Protein AF-A0A3A8JNX5-F1 (afdb_monomer)

Sequence (148 aa):
MGEWLASILAGVGLAESVAFTPLERRAWSEGAVLRPLDWNASLRLERRGLVGFSAEGTPALTSERARVDLIHLPMGEPQRVAEGTPVLLAAGFLPTGIRLHQREPDELVFQYVADPRAACEAVSRARLDGAGARELFAGWRERCARTS

Structure (mmCIF, N/CA/C/O backbone):
data_AF-A0A3A8JNX5-F1
#
_entry.id   AF-A0A3A8JNX5-F1
#
loop_
_atom_site.group_PDB
_atom_site.id
_atom_site.type_symbol
_atom_site.label_atom_id
_atom_site.label_alt_id
_atom_site.label_comp_id
_atom_site.label_asym_id
_atom_site.label_entity_id
_atom_site.label_seq_id
_atom_site.pdbx_PDB_ins_code
_atom_site.Cartn_x
_atom_site.Cartn_y
_atom_site.Cartn_z
_atom_site.occupancy
_atom_site.B_iso_or_equiv
_atom_site.auth_seq_id
_atom_site.auth_comp_id
_atom_site.auth_asym_id
_atom_site.auth_atom_id
_atom_site.pdbx_PDB_model_num
ATOM 1 N N . MET A 1 1 ? 13.668 15.046 -7.756 1.00 47.94 1 MET A N 1
ATOM 2 C CA . MET A 1 1 ? 13.143 14.953 -6.365 1.00 47.94 1 MET A CA 1
ATOM 3 C C . MET A 1 1 ? 11.607 15.035 -6.322 1.00 47.94 1 MET A C 1
ATOM 5 O O . MET A 1 1 ? 11.028 15.635 -5.428 1.00 47.94 1 MET A O 1
ATOM 9 N N . GLY A 1 2 ? 10.945 14.397 -7.289 1.00 56.50 2 GLY A N 1
ATOM 10 C CA . GLY A 1 2 ? 9.480 14.302 -7.403 1.00 56.50 2 GLY A CA 1
ATOM 11 C C . GLY A 1 2 ? 9.038 13.221 -8.398 1.00 56.50 2 GLY A C 1
ATOM 12 O O . GLY A 1 2 ? 7.845 13.037 -8.628 1.00 56.50 2 GLY A O 1
ATOM 13 N N . GLU A 1 3 ? 9.996 12.450 -8.933 1.00 61.16 3 GLU A N 1
ATOM 14 C CA . GLU A 1 3 ? 9.759 11.321 -9.834 1.00 61.16 3 GLU A CA 1
ATOM 15 C C . GLU A 1 3 ? 8.855 10.245 -9.205 1.00 61.16 3 GLU A C 1
ATOM 17 O O . GLU A 1 3 ? 8.097 9.576 -9.910 1.00 61.16 3 GLU A O 1
ATOM 22 N N . TRP A 1 4 ? 8.881 10.098 -7.874 1.00 62.78 4 TRP A N 1
ATOM 23 C CA . TRP A 1 4 ? 8.019 9.153 -7.161 1.00 62.78 4 TRP A CA 1
ATOM 24 C C . TRP A 1 4 ? 6.540 9.552 -7.231 1.00 62.78 4 TRP A C 1
ATOM 26 O O . TRP A 1 4 ? 5.688 8.709 -7.500 1.00 62.78 4 TRP A O 1
ATOM 36 N N . LEU A 1 5 ? 6.234 10.842 -7.052 1.00 64.06 5 LEU A N 1
ATOM 37 C CA . LEU A 1 5 ? 4.865 11.349 -7.095 1.00 64.06 5 LEU A CA 1
ATOM 38 C C . LEU A 1 5 ? 4.308 11.237 -8.515 1.00 64.06 5 LEU A C 1
ATOM 40 O O . LEU A 1 5 ? 3.180 10.792 -8.691 1.00 64.06 5 LEU A O 1
ATOM 44 N N . ALA A 1 6 ? 5.124 11.545 -9.527 1.00 65.19 6 ALA A N 1
ATOM 45 C CA . ALA A 1 6 ? 4.762 11.342 -10.928 1.00 65.19 6 ALA A CA 1
ATOM 46 C C . ALA A 1 6 ? 4.460 9.865 -11.240 1.00 65.19 6 ALA A C 1
ATOM 48 O O . ALA A 1 6 ? 3.501 9.569 -11.949 1.00 65.19 6 ALA A O 1
ATOM 49 N N . SER A 1 7 ? 5.228 8.932 -10.669 1.00 63.12 7 SER A N 1
ATOM 50 C CA . SER A 1 7 ? 5.001 7.491 -10.845 1.00 63.12 7 SER A CA 1
ATOM 51 C C . SER A 1 7 ? 3.683 7.032 -10.216 1.00 63.12 7 SER A C 1
ATOM 53 O O . SER A 1 7 ? 2.949 6.256 -10.827 1.00 63.12 7 SER A O 1
ATOM 55 N N . ILE A 1 8 ? 3.342 7.556 -9.034 1.00 65.12 8 ILE A N 1
ATOM 56 C CA . ILE A 1 8 ? 2.044 7.304 -8.394 1.00 65.12 8 ILE A CA 1
ATOM 57 C C . ILE A 1 8 ? 0.913 7.892 -9.233 1.00 65.12 8 ILE A C 1
ATOM 59 O O . ILE A 1 8 ? -0.028 7.173 -9.556 1.00 65.12 8 ILE A O 1
ATOM 63 N N . LEU A 1 9 ? 1.014 9.168 -9.620 1.00 68.75 9 LEU A N 1
ATOM 64 C CA . LEU A 1 9 ? -0.015 9.862 -10.396 1.00 68.75 9 LEU A CA 1
ATOM 65 C C . LEU A 1 9 ? -0.251 9.190 -11.750 1.00 68.75 9 LEU A C 1
ATOM 67 O O . LEU A 1 9 ? -1.398 8.978 -12.128 1.00 68.75 9 LEU A O 1
ATOM 71 N N . ALA A 1 10 ? 0.806 8.762 -12.442 1.00 67.50 10 ALA A N 1
ATOM 72 C CA . ALA A 1 10 ? 0.682 7.982 -13.668 1.00 67.50 10 ALA A CA 1
ATOM 73 C C . ALA A 1 10 ? 0.008 6.622 -13.423 1.00 67.50 10 ALA A C 1
ATOM 75 O O . ALA A 1 10 ? -0.877 6.234 -14.184 1.00 67.50 10 ALA A O 1
ATOM 76 N N . GLY A 1 11 ? 0.378 5.924 -12.346 1.00 63.88 11 GLY A N 1
ATOM 77 C CA . GLY A 1 11 ? -0.219 4.642 -11.972 1.00 63.88 11 GLY A CA 1
ATOM 78 C C . GLY A 1 11 ? -1.711 4.719 -11.627 1.00 63.88 11 GLY A C 1
ATOM 79 O O . GLY A 1 11 ? -2.423 3.737 -11.811 1.00 63.88 11 GLY A O 1
ATOM 80 N N . VAL A 1 12 ? -2.201 5.882 -11.183 1.00 65.69 12 VAL A N 1
ATOM 81 C CA . VAL A 1 12 ? -3.628 6.124 -10.890 1.00 65.69 12 VAL A CA 1
ATOM 82 C C . VAL A 1 12 ? -4.369 6.883 -12.002 1.00 65.69 12 VAL A C 1
ATOM 84 O O . VAL A 1 12 ? -5.508 7.299 -11.801 1.00 65.69 12 VAL A O 1
ATOM 87 N N . GLY A 1 13 ? -3.753 7.068 -13.177 1.00 60.94 13 GLY A N 1
ATOM 88 C CA . GLY A 1 13 ? -4.393 7.693 -14.344 1.00 60.94 13 GLY A CA 1
ATOM 89 C C . GLY A 1 13 ? -4.425 9.229 -14.347 1.00 60.94 13 GLY A C 1
ATOM 90 O O . GLY A 1 13 ? -5.186 9.817 -15.106 1.00 60.94 13 GLY A O 1
ATOM 91 N N . LEU A 1 14 ? -3.600 9.888 -13.530 1.00 64.06 14 LEU A N 1
ATOM 92 C CA . LEU A 1 14 ? -3.490 11.351 -13.393 1.00 64.06 14 LEU A CA 1
ATOM 93 C C . LEU A 1 14 ? -2.158 11.898 -13.947 1.00 64.06 14 LEU A C 1
ATOM 95 O O . LEU A 1 14 ? -1.582 12.845 -13.414 1.00 64.06 14 LEU A O 1
ATOM 99 N N . ALA A 1 15 ? -1.640 11.287 -15.014 1.00 59.44 15 ALA A N 1
ATOM 100 C CA . ALA A 1 15 ? -0.318 11.597 -15.568 1.00 59.44 15 ALA A CA 1
ATOM 101 C C . ALA A 1 15 ? -0.158 13.056 -16.055 1.00 59.44 15 ALA A C 1
ATOM 103 O O . ALA A 1 15 ? 0.956 13.569 -16.076 1.00 59.44 15 ALA A O 1
ATOM 104 N N . GLU A 1 16 ? -1.250 13.736 -16.420 1.00 55.06 16 GLU A N 1
ATOM 105 C CA . GLU A 1 16 ? -1.227 15.094 -16.990 1.00 55.06 16 GLU A CA 1
ATOM 106 C C . GLU A 1 16 ? -0.949 16.202 -15.961 1.00 55.06 16 GLU A C 1
ATOM 108 O O . GLU A 1 16 ? -0.713 17.350 -16.330 1.00 55.06 16 GLU A O 1
ATOM 113 N N . SER A 1 17 ? -0.968 15.889 -14.661 1.00 55.50 17 SER A N 1
ATOM 114 C CA . SER A 1 17 ? -0.881 16.901 -13.601 1.00 55.50 17 SER A CA 1
ATOM 115 C C . SER A 1 17 ? 0.547 17.327 -13.234 1.00 55.50 17 SER A C 1
ATOM 117 O O . SER A 1 17 ? 0.701 18.274 -12.464 1.00 55.50 17 SER A O 1
ATOM 119 N N . VAL A 1 18 ? 1.595 16.662 -13.744 1.00 53.09 18 VAL A N 1
ATOM 120 C CA . VAL A 1 18 ? 2.990 16.980 -13.384 1.00 53.09 18 VAL A CA 1
ATOM 121 C C . VAL A 1 18 ? 3.954 16.724 -14.551 1.00 53.09 18 VAL A C 1
ATOM 123 O O . VAL A 1 18 ? 4.032 15.614 -15.067 1.00 53.09 18 VAL A O 1
ATOM 126 N N . ALA A 1 19 ? 4.743 17.733 -14.934 1.00 48.88 19 ALA A N 1
ATOM 127 C CA . ALA A 1 19 ? 5.822 17.584 -15.912 1.00 48.88 19 ALA A CA 1
ATOM 128 C C . ALA A 1 19 ? 7.082 17.008 -15.237 1.00 48.88 19 ALA A C 1
ATOM 130 O O . ALA A 1 19 ? 7.651 17.646 -14.353 1.00 48.88 19 ALA A O 1
ATOM 131 N N . PHE A 1 20 ? 7.529 15.817 -15.650 1.00 60.25 20 PHE A N 1
ATOM 132 C CA . PHE A 1 20 ? 8.772 15.204 -15.163 1.00 60.25 20 PHE A CA 1
ATOM 133 C C . PHE A 1 20 ? 9.565 14.532 -16.281 1.00 60.25 20 PHE A C 1
ATOM 135 O O . PHE A 1 20 ? 8.997 14.011 -17.239 1.00 60.25 20 PHE A O 1
ATOM 142 N N . THR A 1 21 ? 10.888 14.502 -16.108 1.00 54.94 21 THR A N 1
ATOM 143 C CA . THR A 1 21 ? 11.799 13.686 -16.913 1.00 54.94 21 THR A CA 1
ATOM 144 C C . THR A 1 21 ? 11.523 12.208 -16.621 1.00 54.94 21 THR A C 1
ATOM 146 O O . THR A 1 21 ? 11.686 11.788 -15.472 1.00 54.94 21 THR A O 1
ATOM 149 N N . PRO A 1 22 ? 11.091 11.405 -17.609 1.00 55.56 22 PRO A N 1
ATOM 150 C CA . PRO A 1 22 ? 10.876 9.980 -17.409 1.00 55.56 22 PRO A CA 1
ATOM 151 C C . PRO A 1 22 ? 12.196 9.312 -17.020 1.00 55.56 22 PRO A C 1
ATOM 153 O O . PRO A 1 22 ? 13.194 9.462 -17.724 1.00 55.56 22 PRO A O 1
ATOM 156 N N . LEU A 1 23 ? 12.206 8.564 -15.916 1.00 59.38 23 LEU A N 1
ATOM 157 C CA . LEU A 1 23 ? 13.294 7.626 -15.649 1.00 59.38 23 LEU A CA 1
ATOM 158 C C . LEU A 1 23 ? 13.261 6.536 -16.727 1.00 59.38 23 LEU A C 1
ATOM 160 O O . LEU A 1 23 ? 12.180 6.061 -17.094 1.00 59.38 23 LEU A O 1
ATOM 164 N N . GLU A 1 24 ? 14.432 6.149 -17.240 1.00 57.09 24 GLU A N 1
ATOM 165 C CA . GLU A 1 24 ? 14.539 5.032 -18.178 1.00 57.09 24 GLU A CA 1
ATOM 166 C C . GLU A 1 24 ? 13.919 3.785 -17.538 1.00 57.09 24 GLU A C 1
ATOM 168 O O . GLU A 1 24 ? 14.382 3.291 -16.506 1.00 57.09 24 GLU A O 1
ATOM 173 N N . ARG A 1 25 ? 12.833 3.288 -18.135 1.00 57.41 25 ARG A N 1
ATOM 174 C CA . ARG A 1 25 ? 12.180 2.061 -17.681 1.00 57.41 25 ARG A CA 1
ATOM 175 C C . ARG A 1 25 ? 13.009 0.882 -18.162 1.00 57.41 25 ARG A C 1
ATOM 177 O O . ARG A 1 25 ? 13.112 0.649 -19.365 1.00 57.41 25 ARG A O 1
ATOM 184 N N . ARG A 1 26 ? 13.581 0.123 -17.232 1.00 58.78 26 ARG A N 1
ATOM 185 C CA . ARG A 1 26 ? 14.195 -1.164 -17.564 1.00 58.78 26 ARG A CA 1
ATOM 186 C C . ARG A 1 26 ? 13.106 -2.186 -17.875 1.00 58.78 26 ARG A C 1
ATOM 188 O O . ARG A 1 26 ? 12.013 -2.135 -17.308 1.00 58.78 26 ARG A O 1
ATOM 195 N N . ALA A 1 27 ? 13.413 -3.097 -18.799 1.00 54.78 27 ALA A N 1
ATOM 196 C CA . ALA A 1 27 ? 12.558 -4.241 -19.082 1.00 54.78 27 ALA A CA 1
ATOM 197 C C . ALA A 1 27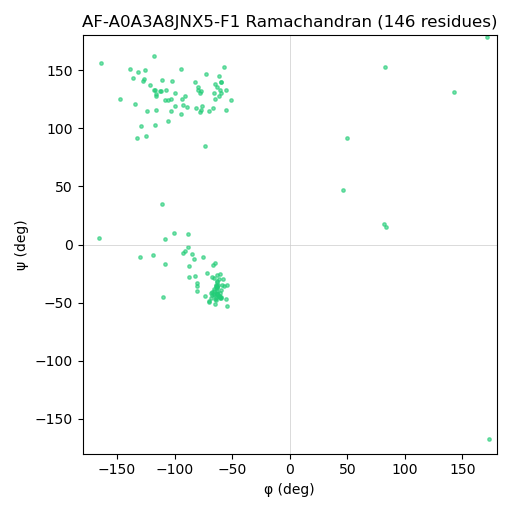 ? 12.311 -5.018 -17.782 1.00 54.78 27 ALA A C 1
ATOM 199 O O . ALA A 1 27 ? 13.233 -5.236 -16.992 1.00 54.78 27 ALA A O 1
ATOM 200 N N . TRP A 1 28 ? 11.049 -5.361 -17.546 1.00 55.50 28 TRP A N 1
ATOM 201 C CA . TRP A 1 28 ? 10.596 -5.943 -16.292 1.00 55.50 28 TRP A CA 1
ATOM 202 C C . TRP A 1 28 ? 11.319 -7.259 -16.001 1.00 55.50 28 TRP A C 1
ATOM 204 O O . TRP A 1 28 ? 11.385 -8.142 -16.851 1.00 55.50 28 TRP A O 1
ATOM 214 N N . SER A 1 29 ? 11.841 -7.390 -14.782 1.00 56.53 29 SER A N 1
ATOM 215 C CA . SER A 1 29 ? 12.162 -8.698 -14.207 1.00 56.53 29 SER A CA 1
ATOM 216 C C . SER A 1 29 ? 10.927 -9.178 -13.448 1.00 56.53 29 SER A C 1
ATOM 218 O O . SER A 1 29 ? 10.360 -8.424 -12.654 1.00 56.53 29 SER A O 1
ATOM 220 N N . GLU A 1 30 ? 10.473 -10.395 -13.735 1.00 60.81 30 GLU A N 1
ATOM 221 C CA . GLU A 1 30 ? 9.213 -10.934 -13.219 1.00 60.81 30 GLU A CA 1
ATOM 222 C C . GLU A 1 30 ? 9.304 -11.298 -11.731 1.00 60.81 30 GLU A C 1
ATOM 224 O O . GLU A 1 30 ? 9.516 -12.450 -11.366 1.00 60.81 30 GLU A O 1
ATOM 229 N N . GLY A 1 31 ? 9.087 -10.314 -10.855 1.00 73.25 31 GLY A N 1
ATOM 230 C CA . GLY A 1 31 ? 8.721 -10.591 -9.470 1.00 73.25 31 GLY A CA 1
ATOM 231 C C . GLY A 1 31 ? 9.310 -9.660 -8.425 1.00 73.25 31 GLY A C 1
ATOM 232 O O . GLY A 1 31 ? 10.514 -9.432 -8.386 1.00 73.25 31 GLY A O 1
ATOM 233 N N . ALA A 1 32 ? 8.463 -9.147 -7.530 1.00 84.25 32 ALA A N 1
ATOM 234 C CA . ALA A 1 32 ? 8.901 -8.313 -6.416 1.00 84.25 32 ALA A CA 1
ATOM 235 C C . ALA A 1 32 ? 9.497 -9.164 -5.283 1.00 84.25 32 ALA A C 1
ATOM 237 O O . ALA A 1 32 ? 8.892 -10.127 -4.812 1.00 84.25 32 ALA A O 1
ATOM 238 N N . VAL A 1 33 ? 10.678 -8.769 -4.812 1.00 88.81 33 VAL A N 1
ATOM 239 C CA . VAL A 1 33 ? 11.364 -9.392 -3.679 1.00 88.81 33 VAL A CA 1
ATOM 240 C C . VAL A 1 33 ? 10.985 -8.644 -2.408 1.00 88.81 33 VAL A C 1
ATOM 242 O O . VAL A 1 33 ? 11.242 -7.443 -2.273 1.00 88.81 33 VAL A O 1
ATOM 245 N N . LEU A 1 34 ? 10.378 -9.365 -1.467 1.00 90.88 34 LEU A N 1
ATOM 246 C CA . LEU A 1 34 ? 9.869 -8.812 -0.217 1.00 90.88 34 LEU A CA 1
ATOM 247 C C . LEU A 1 34 ? 10.683 -9.313 0.980 1.00 90.88 34 LEU A C 1
ATOM 249 O O . LEU A 1 34 ? 10.897 -10.512 1.144 1.00 90.88 34 LEU A O 1
ATOM 253 N N . ARG A 1 35 ? 11.086 -8.392 1.857 1.00 92.00 35 ARG A N 1
ATOM 254 C CA . ARG A 1 35 ? 11.689 -8.700 3.161 1.00 92.00 35 ARG A CA 1
ATOM 255 C C . ARG A 1 35 ? 10.628 -8.582 4.261 1.00 92.00 35 ARG A C 1
ATOM 257 O O . ARG A 1 35 ? 9.973 -7.541 4.324 1.00 92.00 35 ARG A O 1
ATOM 264 N N . PRO A 1 36 ? 10.468 -9.564 5.165 1.00 93.44 36 PRO A N 1
ATOM 265 C CA . PRO A 1 36 ? 9.587 -9.404 6.318 1.00 93.44 36 PRO A CA 1
ATOM 266 C C . PRO A 1 36 ? 10.093 -8.275 7.224 1.00 93.44 36 PRO A C 1
ATOM 268 O O . PRO A 1 36 ? 11.290 -8.178 7.494 1.00 93.44 36 PRO A O 1
ATOM 271 N N . LEU A 1 37 ? 9.185 -7.413 7.681 1.00 93.56 37 LEU A N 1
ATOM 272 C CA . LEU A 1 37 ? 9.491 -6.351 8.644 1.00 93.56 37 LEU A CA 1
ATOM 273 C C . LEU A 1 37 ? 8.864 -6.646 10.001 1.00 93.56 37 LEU A C 1
ATOM 275 O O . LEU A 1 37 ? 9.516 -6.458 11.023 1.00 93.56 37 LEU A O 1
ATOM 279 N N . ASP A 1 38 ? 7.600 -7.073 10.012 1.00 95.56 38 ASP A N 1
ATOM 280 C CA . ASP A 1 38 ? 6.856 -7.301 11.247 1.00 95.56 38 ASP A CA 1
ATOM 281 C C . ASP A 1 38 ? 5.595 -8.146 11.026 1.00 95.56 38 ASP A C 1
ATOM 283 O O . ASP A 1 38 ? 5.006 -8.151 9.940 1.00 95.56 38 ASP A O 1
ATOM 287 N N . TRP A 1 39 ? 5.149 -8.799 12.097 1.00 96.06 39 TRP A N 1
ATOM 288 C CA . TRP A 1 39 ? 3.864 -9.477 12.189 1.00 96.06 39 TRP A CA 1
ATOM 289 C C . TRP A 1 39 ? 3.178 -9.140 13.514 1.00 96.06 39 TRP A C 1
ATOM 291 O O . TRP A 1 39 ? 3.675 -9.466 14.592 1.00 96.06 39 TRP A O 1
ATOM 301 N N . ASN A 1 40 ? 1.977 -8.567 13.429 1.00 95.44 40 ASN A N 1
ATOM 302 C CA . ASN A 1 40 ? 1.105 -8.347 14.574 1.00 95.44 40 ASN A CA 1
ATOM 303 C C . ASN A 1 40 ? -0.059 -9.344 14.542 1.00 95.44 40 ASN A C 1
ATOM 305 O O . ASN A 1 40 ? -1.005 -9.194 13.765 1.00 95.44 40 ASN A O 1
ATOM 309 N N . ALA A 1 41 ? -0.004 -10.344 15.423 1.00 94.56 41 ALA A N 1
ATOM 310 C CA . ALA A 1 41 ? -1.002 -11.409 15.487 1.00 94.56 41 ALA A CA 1
ATOM 311 C C . ALA A 1 41 ? -2.407 -10.899 15.847 1.00 94.56 41 ALA A C 1
ATOM 313 O O . ALA A 1 41 ? -3.384 -11.334 15.240 1.00 94.56 41 ALA A O 1
ATOM 314 N N . SER A 1 42 ? -2.513 -9.948 16.781 1.00 93.06 42 SER A N 1
ATOM 315 C CA . SER A 1 42 ? -3.797 -9.418 17.26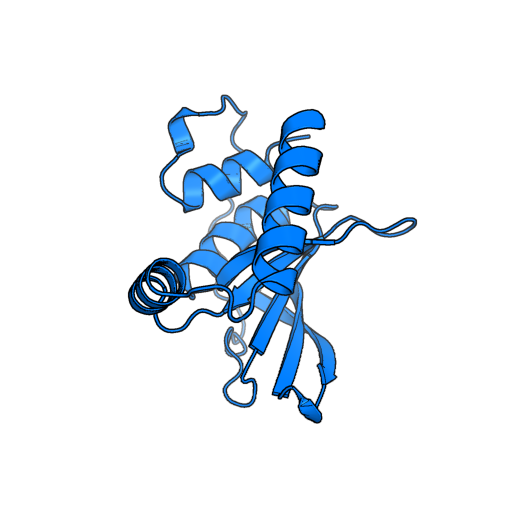2 1.00 93.06 42 SER A CA 1
ATOM 316 C C . SER A 1 42 ? -4.585 -8.703 16.166 1.00 93.06 42 SER A C 1
ATOM 318 O O . SER A 1 42 ? -5.807 -8.804 16.104 1.00 93.06 42 SER A O 1
ATOM 320 N N . LEU A 1 43 ? -3.887 -7.993 15.278 1.00 89.12 43 LEU A N 1
ATOM 321 C CA . LEU A 1 43 ? -4.491 -7.299 14.140 1.00 89.12 43 LEU A CA 1
ATOM 322 C C . LEU A 1 43 ? -4.505 -8.149 12.866 1.00 89.12 43 LEU A C 1
ATOM 324 O O . LEU A 1 43 ? -5.100 -7.736 11.867 1.00 89.12 43 LEU A O 1
ATOM 328 N N . ARG A 1 44 ? -3.846 -9.316 12.898 1.00 94.81 44 ARG A N 1
ATOM 329 C CA . ARG A 1 44 ? -3.451 -10.086 11.714 1.00 94.81 44 ARG A CA 1
ATOM 330 C C . ARG A 1 44 ? -2.820 -9.173 10.660 1.00 94.81 44 ARG A C 1
ATOM 332 O O . ARG A 1 44 ? -3.214 -9.195 9.494 1.00 94.81 44 ARG A O 1
ATOM 339 N N . LEU A 1 45 ? -1.904 -8.318 11.104 1.00 95.25 45 LEU A N 1
ATOM 340 C CA . LEU A 1 45 ? -1.249 -7.320 10.273 1.00 95.25 45 LE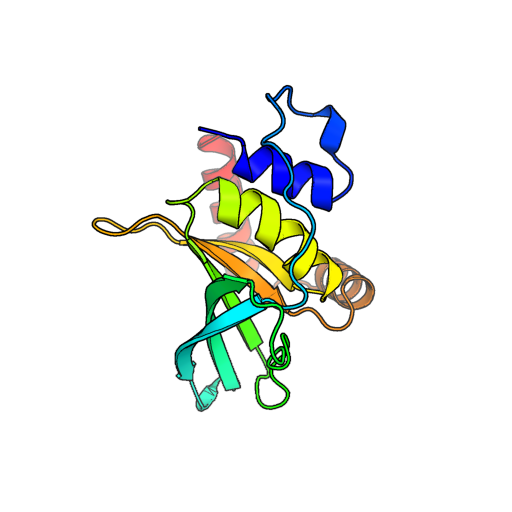U A CA 1
ATOM 341 C C . LEU A 1 45 ? 0.159 -7.787 9.926 1.00 95.25 45 LEU A C 1
ATOM 343 O O . LEU A 1 45 ? 0.954 -8.082 10.817 1.00 95.25 45 LEU A O 1
ATOM 347 N N . GLU A 1 46 ? 0.465 -7.826 8.636 1.00 96.75 46 GLU A N 1
ATOM 348 C CA . GLU A 1 46 ? 1.786 -8.161 8.121 1.00 96.75 46 GLU A CA 1
ATOM 349 C C . GLU A 1 46 ? 2.410 -6.938 7.455 1.00 96.75 46 GLU A C 1
ATOM 351 O O . GLU A 1 46 ? 1.767 -6.259 6.655 1.00 96.75 46 GLU A O 1
ATOM 356 N N . ARG A 1 47 ? 3.669 -6.650 7.803 1.00 95.69 47 ARG A N 1
ATOM 357 C CA . ARG A 1 47 ? 4.464 -5.598 7.165 1.00 95.69 47 ARG A CA 1
ATOM 358 C C . ARG A 1 47 ? 5.648 -6.220 6.459 1.00 95.69 47 ARG A C 1
ATOM 360 O O . ARG A 1 47 ? 6.425 -6.961 7.069 1.00 95.69 47 ARG A O 1
ATOM 367 N N . ARG A 1 48 ? 5.812 -5.881 5.187 1.00 95.75 48 ARG A N 1
ATOM 368 C CA . ARG A 1 48 ? 6.907 -6.344 4.332 1.00 95.75 48 ARG A CA 1
ATOM 369 C C . ARG A 1 48 ? 7.524 -5.150 3.613 1.00 95.75 48 ARG A C 1
ATOM 371 O O . ARG A 1 48 ? 6.846 -4.164 3.358 1.00 95.75 48 ARG A O 1
ATOM 378 N N . GLY A 1 49 ? 8.817 -5.201 3.333 1.00 93.88 49 GLY A N 1
ATOM 379 C CA . GLY A 1 49 ? 9.540 -4.164 2.600 1.00 93.88 49 GLY A CA 1
ATOM 380 C C . GLY A 1 49 ? 9.883 -4.641 1.198 1.00 93.88 49 GLY A C 1
ATOM 381 O O . GLY A 1 49 ? 10.399 -5.749 1.053 1.00 93.88 49 GLY A O 1
ATOM 382 N N . LEU A 1 50 ? 9.629 -3.819 0.183 1.00 92.19 50 LEU A N 1
ATOM 383 C CA . LEU A 1 50 ? 10.063 -4.086 -1.185 1.00 92.19 50 LEU A CA 1
ATOM 384 C C . LEU A 1 50 ? 11.556 -3.761 -1.315 1.00 92.19 50 LEU A C 1
ATOM 386 O O . LEU A 1 50 ? 11.956 -2.605 -1.182 1.00 92.19 50 LEU A O 1
ATOM 390 N N . VAL A 1 51 ? 12.376 -4.786 -1.563 1.00 89.62 51 VAL A N 1
ATOM 391 C CA . VAL A 1 51 ? 13.844 -4.655 -1.618 1.00 89.62 51 VAL A CA 1
ATOM 392 C C . VAL A 1 51 ? 14.418 -4.782 -3.031 1.00 89.62 51 VAL A C 1
ATOM 394 O O . VAL A 1 51 ? 15.537 -4.337 -3.272 1.00 89.62 51 VAL A O 1
ATOM 397 N N . GLY A 1 52 ? 13.660 -5.315 -3.991 1.00 87.75 52 GLY A N 1
ATOM 398 C CA . GLY A 1 52 ? 14.100 -5.411 -5.384 1.00 87.75 52 GLY A CA 1
ATOM 399 C C . GLY A 1 52 ? 13.148 -6.210 -6.267 1.00 87.75 52 GLY A C 1
ATOM 400 O O . GLY A 1 52 ? 12.033 -6.525 -5.852 1.00 87.75 52 GLY A O 1
ATOM 401 N N . PHE A 1 53 ? 13.624 -6.551 -7.464 1.00 84.12 53 PHE A N 1
ATOM 402 C CA . PHE A 1 53 ? 12.938 -7.418 -8.421 1.00 84.12 53 PHE A CA 1
ATOM 403 C C . PHE A 1 53 ? 13.862 -8.563 -8.840 1.00 84.12 53 PHE A C 1
ATOM 405 O O . PHE A 1 53 ? 15.066 -8.357 -8.977 1.00 84.12 53 PHE A O 1
ATOM 412 N N . SER A 1 54 ? 13.308 -9.757 -9.024 1.00 77.25 54 SER A N 1
ATOM 413 C CA . SER A 1 54 ? 14.029 -10.966 -9.438 1.00 77.25 54 SER A CA 1
ATOM 414 C C . SER A 1 54 ? 13.216 -11.696 -10.496 1.00 77.25 54 SER A C 1
ATOM 416 O O . SER A 1 54 ? 12.001 -11.722 -10.384 1.00 77.25 54 SER A O 1
ATOM 418 N N . ALA A 1 55 ? 13.876 -12.294 -11.491 1.00 67.75 55 ALA A N 1
ATOM 419 C CA . ALA A 1 55 ? 13.238 -13.179 -12.472 1.00 67.75 55 ALA A CA 1
ATOM 420 C C . ALA A 1 55 ? 13.088 -14.629 -11.964 1.00 67.75 55 ALA A C 1
ATOM 422 O O . ALA A 1 55 ? 12.399 -15.443 -12.573 1.00 67.75 55 ALA A O 1
ATOM 423 N N . GLU A 1 56 ? 13.752 -14.973 -10.859 1.00 62.31 56 GLU A N 1
ATOM 424 C CA . GLU A 1 56 ? 13.699 -16.303 -10.258 1.00 62.31 56 GLU A CA 1
ATOM 425 C C . GLU A 1 56 ? 12.624 -16.331 -9.172 1.00 62.31 56 GLU A C 1
ATOM 427 O O . GLU A 1 56 ? 12.782 -15.673 -8.145 1.00 62.31 56 GLU A O 1
ATOM 432 N N . GLY A 1 57 ? 11.550 -17.095 -9.413 1.00 56.22 57 GLY A N 1
ATOM 433 C CA . GLY A 1 57 ? 10.563 -17.518 -8.414 1.00 56.22 57 GLY A CA 1
ATOM 434 C C . GLY A 1 57 ? 10.005 -16.392 -7.543 1.00 56.22 57 GLY A C 1
ATOM 435 O O . GLY A 1 57 ? 10.526 -16.097 -6.471 1.00 56.22 57 GLY A O 1
ATOM 436 N N . THR A 1 58 ? 8.893 -15.795 -7.960 1.00 57.69 58 THR A N 1
ATOM 437 C CA . THR A 1 58 ? 8.267 -14.708 -7.206 1.00 57.69 58 THR A CA 1
ATOM 438 C C . THR A 1 58 ? 7.520 -15.242 -5.974 1.00 57.69 58 THR A C 1
ATOM 440 O O . THR A 1 58 ? 6.566 -16.007 -6.136 1.00 57.69 58 THR A O 1
ATOM 443 N N . PRO A 1 59 ? 7.871 -14.845 -4.734 1.00 63.78 59 PRO A N 1
ATOM 444 C CA . PRO A 1 59 ? 6.983 -15.077 -3.601 1.00 63.78 59 PRO A CA 1
ATOM 445 C C . PRO A 1 59 ? 5.662 -14.336 -3.831 1.00 63.78 59 PRO A C 1
ATOM 447 O O . PRO A 1 59 ? 5.651 -13.243 -4.398 1.00 63.78 59 PRO A O 1
ATOM 450 N N . ALA A 1 60 ? 4.545 -14.921 -3.389 1.00 75.25 60 ALA A N 1
ATOM 451 C CA . ALA A 1 60 ? 3.235 -14.295 -3.528 1.00 75.25 60 ALA A CA 1
ATOM 452 C C . ALA A 1 60 ? 3.272 -12.859 -2.983 1.00 75.25 60 ALA A C 1
ATOM 454 O O . ALA A 1 60 ? 3.668 -12.608 -1.837 1.00 75.25 60 ALA A O 1
ATOM 455 N N . LEU A 1 61 ? 2.883 -11.901 -3.830 1.00 85.31 61 LEU A N 1
ATOM 456 C CA . LEU A 1 61 ? 2.919 -10.493 -3.452 1.00 85.31 61 LEU A CA 1
ATOM 457 C C . LEU A 1 61 ? 1.921 -10.204 -2.332 1.00 85.31 61 LEU A C 1
ATOM 459 O O . LEU A 1 61 ? 2.169 -9.334 -1.509 1.00 85.31 61 LEU A O 1
ATOM 463 N N . THR A 1 62 ? 0.827 -10.956 -2.262 1.00 87.75 62 THR A N 1
ATOM 464 C CA . THR A 1 62 ? -0.182 -10.873 -1.208 1.00 87.75 62 THR A CA 1
ATOM 465 C C . THR A 1 62 ? 0.089 -11.895 -0.107 1.00 87.75 62 THR A C 1
ATOM 467 O O . THR A 1 62 ? 0.659 -12.960 -0.338 1.00 87.75 62 THR A O 1
ATOM 470 N N . SER A 1 63 ? -0.318 -11.565 1.113 1.00 88.62 63 SER A N 1
ATOM 471 C CA . SER A 1 63 ? -0.306 -12.485 2.246 1.00 88.62 63 SER A CA 1
ATOM 472 C C . SER A 1 63 ? -1.692 -13.082 2.489 1.00 88.62 63 SER A C 1
ATOM 474 O O . SER A 1 63 ? -2.632 -12.367 2.826 1.00 88.62 63 SER A O 1
ATOM 476 N N . GLU A 1 64 ? -1.818 -14.409 2.399 1.00 88.31 64 GLU A N 1
ATOM 477 C CA . GLU A 1 64 ? -3.079 -15.119 2.685 1.00 88.31 64 GLU A CA 1
ATOM 478 C C . GLU A 1 64 ? -3.429 -15.142 4.183 1.00 88.31 64 GLU A C 1
ATOM 480 O O . GLU A 1 64 ? -4.592 -15.270 4.576 1.00 88.31 64 GLU A O 1
ATOM 485 N N . ARG A 1 65 ? -2.421 -15.011 5.054 1.00 89.62 65 ARG A N 1
ATOM 486 C CA . ARG A 1 65 ? -2.619 -15.018 6.512 1.00 89.62 65 ARG A CA 1
ATOM 487 C C . ARG A 1 65 ? -3.048 -13.654 7.054 1.00 89.62 65 ARG A C 1
ATOM 489 O O . ARG A 1 65 ? -3.714 -13.592 8.099 1.00 89.62 65 ARG A O 1
ATOM 496 N N . ALA A 1 66 ? -2.673 -12.574 6.371 1.00 91.50 66 ALA A N 1
ATOM 497 C CA . ALA A 1 66 ? -2.902 -11.213 6.821 1.00 91.50 66 ALA A CA 1
ATOM 498 C C . ALA A 1 66 ? -4.342 -10.759 6.546 1.00 91.50 66 ALA A C 1
ATOM 500 O O . ALA A 1 66 ? -4.895 -10.955 5.470 1.00 91.50 66 ALA A O 1
ATOM 501 N N . ARG A 1 67 ? -4.954 -10.106 7.536 1.00 91.06 67 ARG A N 1
ATOM 502 C CA . ARG A 1 67 ? -6.146 -9.274 7.326 1.00 91.06 67 ARG A CA 1
ATOM 503 C C . ARG A 1 67 ? -5.750 -7.901 6.784 1.00 91.06 67 ARG A C 1
ATOM 505 O O . ARG A 1 67 ? -6.496 -7.313 6.009 1.00 91.06 67 ARG A O 1
ATOM 512 N N . VAL A 1 68 ? -4.614 -7.378 7.243 1.00 92.06 68 VAL A N 1
ATOM 513 C CA . VAL A 1 68 ? -4.046 -6.103 6.797 1.00 92.06 68 VAL A CA 1
ATOM 514 C C . VAL A 1 68 ? -2.634 -6.375 6.312 1.00 92.06 68 VAL A C 1
ATOM 516 O O . VAL A 1 68 ? -1.775 -6.766 7.098 1.00 92.06 68 VAL A O 1
ATOM 519 N N . ASP A 1 69 ? -2.405 -6.184 5.023 1.00 95.38 69 ASP A N 1
ATOM 520 C CA . ASP A 1 69 ? -1.129 -6.474 4.382 1.00 95.38 69 ASP A CA 1
ATOM 521 C C . ASP A 1 69 ? -0.520 -5.177 3.855 1.00 95.38 69 ASP A C 1
ATOM 523 O O . ASP A 1 69 ? -1.120 -4.505 3.009 1.00 95.38 69 ASP A O 1
ATOM 527 N N . LEU A 1 70 ? 0.631 -4.801 4.413 1.00 96.50 70 LEU A N 1
ATOM 528 C CA . LEU A 1 70 ? 1.316 -3.551 4.116 1.00 96.50 70 LEU A CA 1
ATOM 529 C C . LEU A 1 70 ? 2.670 -3.809 3.460 1.00 96.50 70 LEU A C 1
ATOM 531 O O . LEU A 1 70 ? 3.515 -4.527 4.007 1.00 96.50 70 LEU A O 1
ATOM 535 N N . ILE A 1 71 ? 2.909 -3.137 2.335 1.00 95.94 71 ILE A N 1
ATOM 536 C CA . ILE A 1 71 ? 4.211 -3.083 1.675 1.00 95.94 71 ILE A CA 1
ATOM 537 C C . ILE A 1 71 ? 4.823 -1.695 1.858 1.00 95.94 71 ILE A C 1
ATOM 539 O O . ILE A 1 71 ? 4.233 -0.678 1.501 1.00 95.94 71 ILE A O 1
ATOM 543 N N . HIS A 1 72 ? 6.030 -1.670 2.411 1.00 95.44 72 HIS A N 1
ATOM 544 C CA . HIS A 1 72 ? 6.868 -0.489 2.558 1.00 95.44 72 HIS A CA 1
ATOM 545 C C . HIS A 1 72 ? 7.821 -0.391 1.365 1.00 95.44 72 HIS A C 1
ATOM 547 O O . HIS A 1 72 ? 8.570 -1.328 1.084 1.00 95.44 72 HIS A O 1
ATOM 553 N N . LEU A 1 73 ? 7.805 0.747 0.678 1.00 93.62 73 LEU A N 1
ATOM 554 C CA . LEU A 1 73 ? 8.652 1.048 -0.469 1.00 93.62 73 LEU A CA 1
ATOM 555 C C . LEU A 1 73 ? 9.569 2.234 -0.131 1.00 93.62 73 LEU A C 1
ATOM 557 O O . LEU A 1 73 ? 9.102 3.375 -0.129 1.00 93.62 73 LEU A O 1
ATOM 561 N N . PRO A 1 74 ? 10.860 1.990 0.166 1.00 91.38 74 PRO A N 1
ATOM 562 C CA . PRO A 1 74 ? 11.818 3.054 0.450 1.00 91.38 74 PRO A CA 1
ATOM 563 C C . PRO A 1 74 ? 11.983 4.009 -0.737 1.00 91.38 74 PRO A C 1
ATOM 565 O O . PRO A 1 74 ? 12.204 3.575 -1.867 1.00 91.38 74 PRO A O 1
ATOM 568 N N . MET A 1 75 ? 11.936 5.313 -0.470 1.00 87.44 75 MET A N 1
ATOM 569 C CA . MET A 1 75 ? 12.061 6.382 -1.467 1.00 87.44 75 MET A CA 1
ATOM 570 C C . MET A 1 75 ? 13.509 6.818 -1.728 1.00 87.44 75 MET A C 1
ATOM 572 O O . MET A 1 75 ? 13.748 7.660 -2.590 1.00 87.44 75 MET A O 1
ATOM 576 N N . GLY A 1 76 ? 14.483 6.233 -1.021 1.00 86.06 76 GLY A N 1
ATOM 577 C CA . GLY A 1 76 ? 15.911 6.528 -1.203 1.00 86.06 76 GLY A CA 1
ATOM 578 C C . GLY A 1 76 ? 16.468 6.120 -2.571 1.00 86.06 76 GLY A C 1
ATOM 579 O O . GLY A 1 76 ? 17.525 6.599 -2.967 1.00 86.06 76 GLY A O 1
ATOM 580 N N . GLU A 1 77 ? 15.748 5.273 -3.309 1.00 83.12 77 GLU A N 1
ATOM 581 C CA . GLU A 1 77 ? 16.108 4.830 -4.656 1.00 83.12 77 GLU A CA 1
ATOM 582 C C . GLU A 1 77 ? 14.952 5.125 -5.628 1.00 83.12 77 GLU A C 1
ATOM 584 O O . GLU A 1 77 ? 14.048 4.298 -5.777 1.00 83.12 77 GLU A O 1
ATOM 589 N N . PRO A 1 78 ? 14.955 6.287 -6.314 1.00 79.25 78 PRO A N 1
ATOM 590 C CA . PRO A 1 78 ? 13.857 6.707 -7.192 1.00 79.25 78 PRO A CA 1
ATOM 591 C C . PRO A 1 78 ? 13.493 5.682 -8.271 1.00 79.25 78 PRO A C 1
ATOM 593 O O . PRO A 1 78 ? 12.318 5.506 -8.583 1.00 79.25 78 PRO A O 1
ATOM 596 N N . GLN A 1 79 ? 14.491 4.960 -8.786 1.00 79.81 79 GLN A N 1
ATOM 597 C CA . GLN A 1 79 ? 14.301 3.891 -9.763 1.00 79.81 79 GLN A CA 1
ATOM 598 C C . GLN A 1 79 ? 13.423 2.761 -9.203 1.00 79.81 79 GLN A C 1
ATOM 600 O O . GLN A 1 79 ? 12.458 2.354 -9.846 1.00 79.81 79 GLN A O 1
ATOM 605 N N . ARG A 1 80 ? 13.683 2.319 -7.963 1.00 83.88 80 ARG A N 1
ATOM 606 C CA . ARG A 1 80 ? 12.871 1.296 -7.286 1.00 83.88 80 ARG A CA 1
ATOM 607 C C . ARG A 1 80 ? 11.438 1.779 -7.077 1.00 83.88 80 ARG A C 1
ATOM 609 O O . ARG A 1 80 ? 10.509 0.984 -7.180 1.00 83.88 80 ARG A O 1
ATOM 616 N N . VAL A 1 81 ? 11.241 3.072 -6.814 1.00 84.00 81 VAL A N 1
ATOM 617 C CA . VAL A 1 81 ? 9.891 3.629 -6.680 1.00 84.00 81 VAL A CA 1
ATOM 618 C C . VAL A 1 81 ? 9.148 3.628 -8.013 1.00 84.00 81 VAL A C 1
ATOM 620 O O . VAL A 1 81 ? 7.993 3.199 -8.067 1.00 84.00 81 VAL A O 1
ATOM 623 N N . ALA A 1 82 ? 9.813 4.062 -9.083 1.00 79.81 82 ALA A N 1
ATOM 624 C CA . ALA A 1 82 ? 9.247 4.100 -10.427 1.00 79.81 82 ALA A CA 1
ATOM 625 C C . ALA A 1 82 ? 8.891 2.701 -10.955 1.00 79.81 82 ALA A C 1
ATOM 627 O O . ALA A 1 82 ? 7.867 2.533 -11.615 1.00 79.81 82 ALA A O 1
ATOM 628 N N . GLU A 1 83 ? 9.706 1.697 -10.633 1.00 81.50 83 GLU A N 1
ATOM 629 C CA . GLU A 1 83 ? 9.492 0.304 -11.034 1.00 81.50 83 GLU A CA 1
ATOM 630 C C . GLU A 1 83 ? 8.473 -0.413 -10.132 1.00 81.50 83 GLU A C 1
ATOM 632 O O . GLU A 1 83 ? 7.613 -1.140 -10.622 1.00 81.50 83 GLU A O 1
ATOM 637 N N . GLY A 1 84 ? 8.510 -0.183 -8.817 1.00 84.06 84 GLY A N 1
ATOM 638 C CA . GLY A 1 84 ? 7.661 -0.898 -7.861 1.00 84.06 84 GLY A CA 1
ATOM 639 C C . G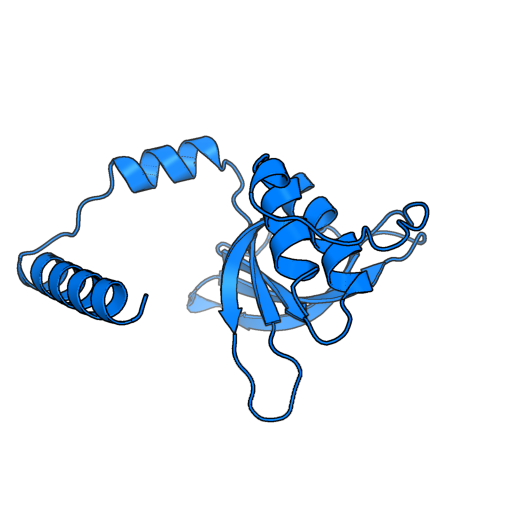LY A 1 84 ? 6.241 -0.395 -7.747 1.00 84.06 84 GLY A C 1
ATOM 640 O O . GLY A 1 84 ? 5.333 -1.200 -7.563 1.00 84.06 84 GLY A O 1
ATOM 641 N N . THR A 1 85 ? 6.020 0.905 -7.905 1.00 85.81 85 THR A N 1
ATOM 642 C CA . THR A 1 85 ? 4.673 1.481 -7.828 1.00 85.81 85 THR A CA 1
ATOM 643 C C . THR A 1 85 ? 3.680 0.805 -8.787 1.00 85.81 85 THR A C 1
ATOM 645 O O . THR A 1 85 ? 2.645 0.341 -8.307 1.00 85.81 85 THR A O 1
ATOM 648 N N . PRO A 1 86 ? 3.951 0.672 -10.103 1.00 80.56 86 PRO A N 1
ATOM 649 C CA . PRO A 1 86 ? 3.012 0.011 -11.010 1.00 80.56 86 PRO A CA 1
ATOM 650 C C . PRO A 1 86 ? 2.809 -1.476 -10.685 1.00 80.56 86 PRO A C 1
ATOM 652 O O . PRO A 1 86 ? 1.689 -1.962 -10.812 1.00 80.56 86 PRO A O 1
ATOM 655 N N . VAL A 1 87 ? 3.845 -2.185 -10.218 1.00 84.81 87 VAL A N 1
ATOM 656 C CA . VAL A 1 87 ? 3.741 -3.601 -9.812 1.00 84.81 87 VAL A CA 1
ATOM 657 C C . VAL A 1 87 ? 2.801 -3.758 -8.617 1.00 84.81 87 VAL A C 1
ATOM 659 O O . VAL A 1 87 ? 1.920 -4.615 -8.623 1.00 84.81 87 VAL A O 1
ATOM 662 N N . LEU A 1 88 ? 2.960 -2.906 -7.603 1.00 87.94 88 LEU A N 1
ATOM 663 C CA . LEU A 1 88 ? 2.114 -2.906 -6.413 1.00 87.94 88 LEU A CA 1
ATOM 664 C C . LEU A 1 88 ? 0.662 -2.564 -6.775 1.00 87.94 88 LEU A C 1
ATOM 666 O O . LEU A 1 88 ? -0.251 -3.302 -6.405 1.00 87.94 88 LEU A O 1
ATOM 670 N N . LEU A 1 89 ? 0.449 -1.510 -7.566 1.00 84.69 89 LEU A N 1
ATOM 671 C CA . LEU A 1 89 ? -0.887 -1.106 -8.013 1.00 84.69 89 LEU A CA 1
ATOM 672 C C . LEU A 1 89 ? -1.590 -2.215 -8.809 1.00 84.69 89 LEU A C 1
ATOM 674 O O . LEU A 1 89 ? -2.748 -2.522 -8.528 1.00 84.69 89 LEU A O 1
ATOM 678 N N . ALA A 1 90 ? -0.892 -2.857 -9.753 1.00 81.81 90 ALA A N 1
ATOM 679 C CA . ALA A 1 90 ? -1.439 -3.956 -10.552 1.00 81.81 90 ALA A CA 1
ATOM 680 C C . ALA A 1 90 ? -1.842 -5.169 -9.697 1.00 81.81 90 ALA A C 1
ATOM 682 O O . ALA A 1 90 ? -2.782 -5.885 -10.033 1.00 81.81 90 ALA A O 1
ATOM 683 N N . ALA A 1 91 ? -1.167 -5.374 -8.568 1.00 84.88 91 ALA A N 1
ATOM 684 C CA . ALA A 1 91 ? -1.473 -6.426 -7.610 1.00 84.88 91 ALA A CA 1
ATOM 685 C C . ALA A 1 91 ? -2.504 -6.019 -6.539 1.00 84.88 91 ALA A C 1
ATOM 687 O O . ALA A 1 91 ? -2.710 -6.763 -5.582 1.00 84.88 91 ALA A O 1
ATOM 688 N N . GLY A 1 92 ? -3.150 -4.855 -6.668 1.00 85.69 92 GLY A N 1
ATOM 689 C CA . GLY A 1 92 ? -4.193 -4.392 -5.746 1.00 85.69 92 GLY A CA 1
ATOM 690 C C . GLY A 1 92 ? -3.671 -3.705 -4.481 1.00 85.69 92 GLY A C 1
ATOM 691 O O . GLY A 1 92 ? -4.424 -3.524 -3.526 1.00 85.69 92 GLY A O 1
ATOM 692 N N . PHE A 1 93 ? -2.397 -3.316 -4.443 1.00 89.75 93 PHE A N 1
ATOM 693 C CA . PHE A 1 93 ? -1.838 -2.521 -3.354 1.00 89.75 93 PHE A CA 1
ATOM 694 C C . PHE A 1 93 ? -1.996 -1.026 -3.643 1.00 89.75 93 PHE A C 1
ATOM 696 O O . PHE A 1 93 ? -1.429 -0.512 -4.603 1.00 89.75 93 PHE A O 1
ATOM 703 N N . LEU A 1 94 ? -2.729 -0.312 -2.788 1.00 87.69 94 LEU A N 1
ATOM 704 C CA . LEU A 1 94 ? -2.978 1.125 -2.924 1.00 87.69 94 LEU A CA 1
ATOM 705 C C . LEU A 1 94 ? -2.089 1.938 -1.974 1.00 87.69 94 LEU A C 1
ATOM 707 O O . LEU A 1 94 ? -1.907 1.527 -0.825 1.00 87.69 94 LEU A O 1
ATOM 711 N N . PRO A 1 95 ? -1.561 3.100 -2.398 1.00 88.38 95 PRO A N 1
ATOM 712 C CA . PRO A 1 95 ? -0.796 3.971 -1.515 1.00 88.38 95 PRO A CA 1
ATOM 713 C C . PRO A 1 95 ? -1.704 4.507 -0.402 1.00 88.38 95 PRO A C 1
ATOM 715 O O . PRO A 1 95 ? -2.745 5.104 -0.670 1.00 88.38 95 PRO A O 1
ATOM 718 N N . THR A 1 96 ? -1.309 4.301 0.854 1.00 86.88 96 THR A N 1
ATOM 719 C CA . THR A 1 96 ? -2.095 4.699 2.034 1.00 86.88 96 THR A CA 1
ATOM 720 C C . THR A 1 96 ? -1.386 5.714 2.930 1.00 86.88 96 THR A C 1
ATOM 722 O O . THR A 1 96 ? -2.004 6.236 3.858 1.00 86.88 96 THR A O 1
ATOM 725 N N . GLY A 1 97 ? -0.106 6.004 2.690 1.00 87.94 97 GLY A N 1
ATOM 726 C CA . GLY A 1 97 ? 0.616 7.018 3.452 1.00 87.94 97 GLY A CA 1
ATOM 727 C C . GLY A 1 97 ? 2.113 7.058 3.174 1.00 87.94 97 GLY A C 1
ATOM 728 O O . GLY A 1 97 ? 2.646 6.261 2.404 1.00 87.94 97 GLY A O 1
ATOM 729 N N . ILE A 1 98 ? 2.780 7.997 3.841 1.00 86.06 98 ILE A N 1
ATOM 730 C CA . ILE A 1 98 ? 4.236 8.138 3.862 1.00 86.06 98 ILE A CA 1
ATOM 731 C C . ILE A 1 98 ? 4.695 7.961 5.305 1.00 86.06 98 ILE A C 1
ATOM 733 O O . ILE A 1 98 ? 4.127 8.560 6.221 1.00 86.06 98 ILE A O 1
ATOM 737 N N . ARG A 1 99 ? 5.727 7.146 5.511 1.00 87.88 99 ARG A N 1
ATOM 738 C CA . ARG A 1 99 ? 6.410 7.021 6.794 1.00 87.88 99 ARG A CA 1
ATOM 739 C C . ARG A 1 99 ? 7.725 7.781 6.733 1.00 87.88 99 ARG A C 1
ATOM 741 O O . ARG A 1 99 ? 8.623 7.402 5.987 1.00 87.88 99 ARG A O 1
ATOM 748 N N . LEU A 1 100 ? 7.811 8.826 7.549 1.00 85.12 100 LEU A N 1
ATOM 749 C CA . LEU A 1 100 ? 9.010 9.642 7.672 1.00 85.12 100 LEU A CA 1
ATOM 750 C C . LEU A 1 100 ? 10.012 8.991 8.625 1.00 85.12 100 LEU A C 1
ATOM 752 O O . LEU A 1 100 ? 9.626 8.478 9.682 1.00 85.12 100 LEU A O 1
ATOM 756 N N . HIS A 1 101 ? 11.291 9.054 8.274 1.00 83.50 101 HIS A N 1
ATOM 757 C CA . HIS A 1 101 ? 12.390 8.536 9.084 1.00 83.50 101 HIS A CA 1
ATOM 758 C C . HIS A 1 101 ? 13.445 9.619 9.326 1.00 83.50 101 HIS A C 1
ATOM 760 O O . HIS A 1 101 ? 13.641 10.523 8.527 1.00 83.50 101 HIS A O 1
ATOM 766 N N . GLN A 1 102 ? 14.138 9.548 10.467 1.00 84.06 102 GLN A N 1
ATOM 767 C CA . GLN A 1 102 ? 15.181 10.532 10.805 1.00 84.06 102 GLN A CA 1
ATOM 768 C C . GLN A 1 102 ? 16.563 10.168 10.248 1.00 84.06 102 GLN A C 1
ATOM 770 O O . GLN A 1 102 ? 17.408 11.042 10.083 1.00 84.06 102 GLN A O 1
ATOM 775 N N . ARG A 1 103 ? 16.828 8.870 10.059 1.00 88.06 103 ARG A N 1
ATOM 776 C CA . ARG A 1 103 ? 18.161 8.326 9.730 1.00 88.06 103 ARG A CA 1
ATOM 777 C C . ARG A 1 103 ? 18.159 7.371 8.540 1.00 88.06 103 ARG A C 1
ATOM 779 O O . ARG A 1 103 ? 19.222 7.010 8.059 1.00 88.06 103 ARG A O 1
ATOM 786 N N . GLU A 1 104 ? 16.975 6.974 8.098 1.00 87.50 104 GLU A N 1
ATOM 787 C CA . GLU A 1 104 ? 16.749 6.061 6.983 1.00 87.50 104 GLU A CA 1
ATOM 788 C C . GLU A 1 104 ? 15.973 6.814 5.899 1.00 87.50 104 GLU A C 1
ATOM 790 O O . GLU A 1 104 ? 15.366 7.845 6.204 1.00 87.50 104 GLU A O 1
ATOM 795 N N . PRO A 1 105 ? 15.953 6.326 4.650 1.00 87.69 105 PRO A N 1
ATOM 796 C CA . PRO A 1 105 ? 15.075 6.887 3.639 1.00 87.69 105 PRO A CA 1
ATOM 797 C C . PRO A 1 105 ? 13.603 6.776 4.045 1.00 87.69 105 PRO A C 1
ATOM 799 O O . PRO A 1 105 ? 13.163 5.738 4.542 1.00 87.69 105 PRO A O 1
ATOM 802 N N . ASP A 1 106 ? 12.833 7.826 3.768 1.00 89.94 106 ASP A N 1
ATOM 803 C CA . ASP A 1 106 ? 11.378 7.814 3.911 1.00 89.94 106 ASP A CA 1
ATOM 804 C C . ASP A 1 106 ? 10.747 6.696 3.069 1.00 89.94 106 ASP A C 1
ATOM 806 O O . ASP A 1 106 ? 11.279 6.296 2.031 1.00 89.94 106 ASP A O 1
ATOM 810 N N . GLU A 1 107 ? 9.590 6.194 3.491 1.00 91.94 107 GLU A N 1
ATOM 811 C CA . GLU A 1 107 ? 8.918 5.069 2.836 1.00 91.94 107 GLU A CA 1
ATOM 812 C C . GLU A 1 107 ? 7.518 5.459 2.364 1.00 91.94 107 GLU A C 1
ATOM 814 O O . GLU A 1 107 ? 6.742 6.055 3.113 1.00 91.94 107 GLU A O 1
ATOM 819 N N . LEU A 1 108 ? 7.152 5.036 1.156 1.00 91.94 108 LEU A N 1
ATOM 820 C CA . LEU A 1 108 ? 5.754 4.940 0.748 1.00 91.94 108 LEU A CA 1
ATOM 821 C C . LEU A 1 108 ? 5.156 3.664 1.329 1.00 91.94 108 LEU A C 1
ATOM 823 O O . LEU A 1 108 ? 5.744 2.589 1.220 1.00 91.94 108 LEU A O 1
ATOM 827 N N . VAL A 1 109 ? 3.977 3.775 1.931 1.00 94.44 109 VAL A N 1
ATOM 828 C CA . VAL A 1 109 ? 3.247 2.634 2.481 1.00 94.44 109 VAL A CA 1
ATOM 829 C C . VAL A 1 109 ? 2.089 2.312 1.557 1.00 94.44 109 VAL A C 1
ATOM 831 O O . VAL A 1 109 ? 1.236 3.161 1.294 1.00 94.44 109 VAL A O 1
ATOM 834 N N . PHE A 1 110 ? 2.045 1.069 1.100 1.00 94.00 110 PHE A N 1
ATOM 835 C CA . PHE A 1 110 ? 0.963 0.525 0.304 1.00 94.00 110 PHE A CA 1
ATOM 836 C C . PHE A 1 110 ? 0.191 -0.517 1.105 1.00 94.00 110 PHE A C 1
ATOM 838 O O . PHE A 1 110 ? 0.793 -1.311 1.822 1.00 94.00 110 PHE A O 1
ATOM 845 N N . GLN A 1 111 ? -1.128 -0.541 0.957 1.00 93.19 111 GLN A N 1
ATOM 846 C CA . GLN A 1 111 ? -2.004 -1.523 1.582 1.00 93.19 111 GLN A CA 1
ATOM 847 C C . GLN A 1 111 ? -2.706 -2.355 0.515 1.00 93.19 111 GLN A C 1
ATOM 849 O O . GLN A 1 111 ? -3.275 -1.796 -0.422 1.00 93.19 111 GLN A O 1
ATOM 854 N N . TYR A 1 112 ? -2.718 -3.676 0.684 1.00 92.88 112 TYR A N 1
ATOM 855 C CA . TYR A 1 112 ? -3.519 -4.547 -0.167 1.00 92.88 112 TYR A CA 1
ATOM 856 C C . TYR A 1 112 ? -5.013 -4.296 0.040 1.00 92.88 112 TYR A C 1
ATOM 858 O O . TYR A 1 112 ? -5.517 -4.301 1.169 1.00 92.88 112 TYR A O 1
ATOM 866 N N . VAL A 1 113 ? -5.728 -4.123 -1.066 1.00 88.12 113 VAL A N 1
ATOM 867 C CA . VAL A 1 113 ? -7.177 -3.987 -1.105 1.00 88.12 113 VAL A CA 1
ATOM 868 C C . VAL A 1 113 ? -7.708 -4.965 -2.146 1.00 88.12 113 VAL A C 1
ATOM 870 O O . VAL A 1 113 ? -7.628 -4.711 -3.342 1.00 88.12 113 VAL A O 1
ATOM 873 N N . ALA A 1 114 ? -8.254 -6.091 -1.678 1.00 81.19 114 ALA A N 1
ATOM 874 C CA . ALA A 1 114 ? -8.718 -7.178 -2.544 1.00 81.19 114 ALA A CA 1
ATOM 875 C C . ALA A 1 114 ? -9.796 -6.739 -3.552 1.00 81.19 114 ALA A C 1
ATOM 877 O O . ALA A 1 114 ? -9.810 -7.210 -4.684 1.00 81.19 114 ALA A O 1
ATOM 878 N N . ASP A 1 115 ? -10.672 -5.813 -3.149 1.00 82.19 115 ASP A N 1
ATOM 879 C CA . ASP A 1 115 ? -11.653 -5.175 -4.026 1.00 82.19 115 ASP A CA 1
ATOM 880 C C . ASP A 1 115 ? -11.630 -3.652 -3.800 1.00 82.19 115 ASP A C 1
ATOM 882 O O . ASP A 1 115 ? -12.318 -3.137 -2.908 1.00 82.19 115 ASP A O 1
ATOM 886 N N . PRO A 1 116 ? -10.813 -2.910 -4.574 1.00 70.06 116 PRO A N 1
ATOM 887 C CA . PRO A 1 116 ? -10.703 -1.459 -4.461 1.00 70.06 116 PRO A CA 1
ATOM 888 C C . PRO A 1 116 ? -12.039 -0.741 -4.646 1.00 70.06 116 PRO A C 1
ATOM 890 O O . PRO A 1 116 ? -12.311 0.246 -3.963 1.00 70.06 116 PRO A O 1
ATOM 893 N N . ARG A 1 117 ? -12.903 -1.249 -5.533 1.00 71.19 117 ARG A N 1
ATOM 894 C CA . ARG 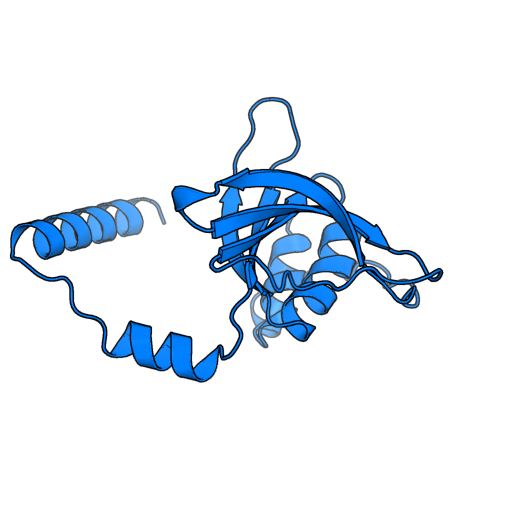A 1 117 ? -14.201 -0.635 -5.815 1.00 71.19 117 ARG A CA 1
ATOM 895 C C . ARG A 1 117 ? -15.134 -0.798 -4.624 1.00 71.19 117 ARG A C 1
ATOM 897 O O . ARG A 1 117 ? -15.698 0.192 -4.160 1.00 71.19 117 ARG A O 1
ATOM 904 N N . ALA A 1 118 ? -15.242 -2.008 -4.082 1.00 75.50 118 ALA A N 1
ATOM 905 C CA . ALA A 1 118 ? -16.033 -2.250 -2.882 1.00 75.50 118 ALA A CA 1
ATOM 906 C C . ALA A 1 118 ? -15.483 -1.489 -1.669 1.00 75.50 118 ALA A C 1
ATOM 908 O O . ALA A 1 118 ? -16.265 -0.982 -0.866 1.00 75.50 118 ALA A O 1
ATOM 909 N N . ALA A 1 119 ? -14.159 -1.351 -1.544 1.00 70.19 119 ALA A N 1
ATOM 910 C CA . ALA A 1 119 ? -13.539 -0.561 -0.484 1.00 70.19 119 ALA A CA 1
ATOM 911 C C . ALA A 1 119 ? -13.885 0.932 -0.603 1.00 70.19 119 ALA A C 1
ATOM 913 O O . ALA A 1 119 ? -14.313 1.536 0.382 1.00 70.19 119 ALA A O 1
ATOM 914 N N . CYS A 1 120 ? -13.782 1.519 -1.799 1.00 66.75 120 CYS A N 1
ATOM 915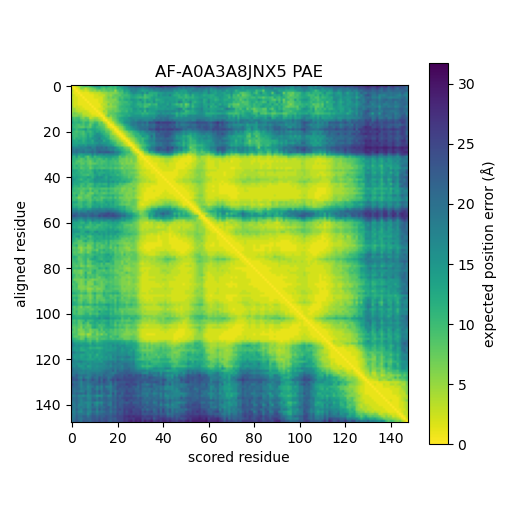 C CA . CYS A 1 120 ? -14.204 2.899 -2.052 1.00 66.75 120 CYS A CA 1
ATOM 916 C C . CYS A 1 120 ? -15.691 3.099 -1.746 1.00 66.75 120 CYS A C 1
ATOM 918 O O . CYS A 1 120 ? -16.066 4.060 -1.072 1.00 66.75 120 CYS A O 1
ATOM 920 N N . GLU A 1 121 ? -16.544 2.175 -2.184 1.00 71.69 121 GLU A N 1
ATOM 921 C CA . GLU A 1 121 ? -17.966 2.217 -1.866 1.00 71.69 121 GLU A CA 1
ATOM 922 C C . GLU A 1 121 ? -18.222 2.114 -0.355 1.00 71.69 121 GLU A C 1
ATOM 924 O O . GLU A 1 121 ? -19.015 2.884 0.191 1.00 71.69 121 GLU A O 1
ATOM 929 N N . ALA A 1 122 ? -17.536 1.212 0.347 1.00 72.12 122 ALA A N 1
ATOM 930 C CA . ALA A 1 122 ? -17.644 1.063 1.794 1.00 72.12 122 ALA A CA 1
ATOM 931 C C . ALA A 1 122 ? -17.220 2.343 2.526 1.00 72.12 122 ALA A C 1
ATOM 933 O O . ALA A 1 122 ? -17.947 2.806 3.402 1.00 72.12 122 ALA A O 1
ATOM 934 N N . VAL A 1 123 ? -16.107 2.963 2.122 1.00 68.31 123 VAL A N 1
ATOM 935 C CA . VAL A 1 123 ? -15.644 4.249 2.664 1.00 68.31 123 VAL A CA 1
ATOM 936 C C . VAL A 1 123 ? -16.646 5.369 2.372 1.00 68.31 123 VAL A C 1
ATOM 938 O O . VAL A 1 123 ? -16.955 6.151 3.265 1.00 68.31 123 VAL A O 1
ATOM 941 N N . SER A 1 124 ? -17.225 5.426 1.168 1.00 66.69 124 SER A N 1
ATOM 942 C CA . SER A 1 124 ? -18.226 6.450 0.813 1.00 66.69 124 SER A CA 1
ATOM 943 C C . SER A 1 124 ? -19.501 6.364 1.668 1.00 66.69 124 SER A C 1
ATOM 945 O O . SER A 1 124 ? -20.147 7.373 1.983 1.00 66.69 124 SER A O 1
ATOM 947 N N . ARG A 1 125 ? -19.848 5.143 2.088 1.00 73.81 125 ARG A N 1
ATOM 948 C CA . ARG A 1 125 ? -20.988 4.853 2.962 1.00 73.81 125 ARG A CA 1
ATOM 949 C C . ARG A 1 125 ? -20.630 4.946 4.443 1.00 73.81 125 ARG A C 1
ATOM 951 O O . ARG A 1 125 ? -21.535 5.106 5.259 1.00 73.81 125 ARG A O 1
ATOM 958 N N . ALA A 1 126 ? -19.346 4.887 4.795 1.00 74.06 126 ALA A N 1
ATOM 959 C CA . ALA A 1 126 ? -18.896 4.976 6.173 1.00 74.06 126 ALA A CA 1
ATOM 960 C C . ALA A 1 126 ? -19.329 6.311 6.793 1.00 74.06 126 ALA A C 1
ATOM 962 O O . ALA A 1 126 ? -19.320 7.376 6.164 1.00 74.06 126 ALA A O 1
ATOM 963 N N . ARG A 1 127 ? -19.749 6.247 8.052 1.00 75.44 127 ARG A N 1
ATOM 964 C CA . ARG A 1 127 ? -20.091 7.410 8.863 1.00 75.44 127 ARG A CA 1
ATOM 965 C C . ARG A 1 127 ? -19.303 7.319 10.154 1.00 75.44 127 ARG A C 1
ATOM 967 O O . ARG A 1 127 ? -19.124 6.234 10.698 1.00 75.44 127 ARG A O 1
ATOM 974 N N . LEU A 1 128 ? -18.822 8.465 10.619 1.00 76.94 128 LEU A N 1
ATOM 975 C CA . LEU A 1 128 ? -18.206 8.561 11.933 1.00 76.94 128 LEU A CA 1
ATOM 976 C C . LEU A 1 128 ? -19.301 8.402 12.980 1.00 76.94 128 LEU A C 1
ATOM 978 O O . LEU A 1 128 ? -20.221 9.227 13.065 1.00 76.94 128 LEU A O 1
ATOM 982 N N . ASP A 1 129 ? -19.203 7.318 13.737 1.00 81.44 129 ASP A N 1
ATOM 983 C CA . ASP A 1 129 ? -20.134 7.041 14.813 1.00 81.44 129 ASP A CA 1
ATOM 984 C C . ASP A 1 129 ? -19.808 7.906 16.039 1.00 81.44 129 ASP A C 1
ATOM 986 O O . ASP A 1 129 ? -18.655 8.032 16.450 1.00 81.44 129 ASP A O 1
ATOM 990 N N . GLY A 1 130 ? -20.837 8.539 16.602 1.00 83.56 130 GLY A N 1
ATOM 991 C CA . GLY A 1 130 ? -20.708 9.468 17.728 1.00 83.56 130 GLY A CA 1
ATOM 992 C C . GLY A 1 130 ? -20.314 10.912 17.371 1.00 83.56 130 GLY A C 1
ATOM 993 O O . GLY A 1 130 ? -19.673 11.203 16.360 1.00 83.56 130 GLY A O 1
ATOM 994 N N . ALA A 1 131 ? -20.731 11.853 18.227 1.00 82.56 131 ALA A N 1
ATOM 995 C CA . ALA A 1 131 ? -20.493 13.287 18.036 1.00 82.56 131 ALA A CA 1
ATOM 996 C C . ALA A 1 131 ? -19.006 13.659 18.184 1.00 82.56 131 ALA A C 1
ATOM 998 O O . ALA A 1 131 ? -18.471 14.379 17.345 1.00 82.56 131 ALA A O 1
ATOM 999 N N . GLY A 1 132 ? -18.311 13.080 19.170 1.00 81.81 132 GLY A N 1
ATOM 1000 C CA . GLY A 1 132 ? -16.889 13.357 19.408 1.00 81.81 132 GLY A CA 1
ATOM 1001 C C 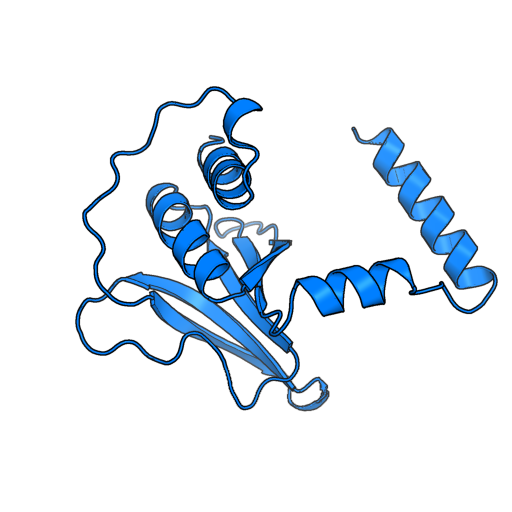. GLY A 1 132 ? -15.975 12.912 18.261 1.00 81.81 132 GLY A C 1
ATOM 1002 O O . GLY A 1 132 ? -15.029 13.615 17.915 1.00 81.81 132 GLY A O 1
ATOM 1003 N N . ALA A 1 133 ? -16.280 11.788 17.600 1.00 74.69 133 ALA A N 1
ATOM 1004 C CA . ALA A 1 133 ? -15.522 11.347 16.426 1.00 74.69 133 ALA A CA 1
ATOM 1005 C C . ALA A 1 133 ? -15.694 12.314 15.242 1.00 74.69 133 ALA A C 1
ATOM 1007 O O . ALA A 1 133 ? -14.732 12.607 14.530 1.00 74.69 133 ALA A O 1
ATOM 1008 N N . ARG A 1 134 ? -16.908 12.850 15.054 1.00 80.75 134 ARG A N 1
ATOM 1009 C CA . ARG A 1 134 ? -17.199 13.855 14.021 1.00 80.75 134 ARG A CA 1
ATOM 1010 C C . ARG A 1 134 ? -16.479 15.174 14.282 1.00 80.75 134 ARG A C 1
ATOM 1012 O O . ARG A 1 134 ? -15.896 15.723 13.351 1.00 80.75 134 ARG A O 1
ATOM 1019 N N . GLU A 1 135 ? -16.475 15.652 15.525 1.00 85.94 135 GLU A N 1
ATOM 1020 C CA . GLU A 1 135 ? -15.745 16.864 15.921 1.00 85.94 135 GLU A CA 1
ATOM 1021 C C . GLU A 1 135 ? -14.236 16.710 15.723 1.00 85.94 135 GLU A C 1
ATOM 1023 O O . GLU A 1 135 ? -13.588 17.589 15.153 1.00 85.94 135 GLU A O 1
ATOM 1028 N N . LEU A 1 136 ? -13.674 15.566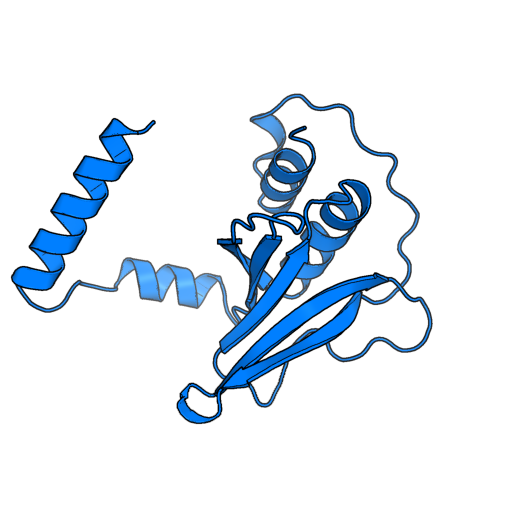 16.123 1.00 77.31 136 LEU A N 1
ATOM 1029 C CA . LEU A 1 136 ? -12.248 15.292 15.968 1.00 77.31 136 LEU A CA 1
ATOM 1030 C C . LEU A 1 136 ? -11.840 15.260 14.490 1.00 77.31 136 LEU A C 1
ATOM 1032 O O . LEU A 1 136 ? -10.828 15.854 14.116 1.00 77.31 136 LEU A O 1
ATOM 1036 N N . PHE A 1 137 ? -12.652 14.636 13.634 1.00 76.12 137 PHE A N 1
ATOM 1037 C CA . PHE A 1 137 ? -12.424 14.635 12.191 1.00 76.12 137 PHE A CA 1
ATOM 1038 C C . PHE A 1 137 ? -12.552 16.029 11.563 1.00 76.12 137 PHE A C 1
ATOM 1040 O O . PHE A 1 137 ? -11.716 16.402 10.739 1.00 76.12 137 PHE A O 1
ATOM 1047 N N . ALA A 1 138 ? -13.555 16.819 11.957 1.00 79.25 138 ALA A N 1
ATOM 1048 C CA . ALA A 1 138 ? -13.707 18.198 11.492 1.00 79.25 138 ALA A CA 1
ATOM 1049 C C . ALA A 1 138 ?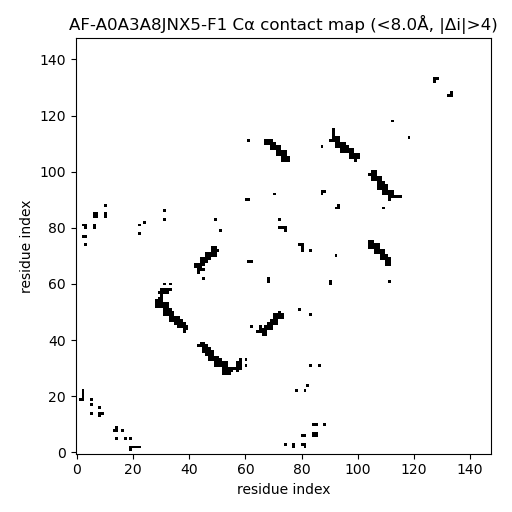 -12.491 19.055 11.884 1.00 79.25 138 ALA A C 1
ATOM 1051 O O . ALA A 1 138 ? -11.900 19.723 11.033 1.00 79.25 138 ALA A O 1
ATOM 1052 N N . GLY A 1 139 ? -12.045 18.948 13.139 1.00 77.44 139 GLY A N 1
ATOM 1053 C CA . GLY A 1 139 ? -10.863 19.648 13.637 1.00 77.44 139 GLY A CA 1
ATOM 1054 C C . GLY A 1 139 ? -9.547 19.165 13.018 1.00 77.44 139 GLY A C 1
ATOM 1055 O O . GLY A 1 139 ? -8.592 19.939 12.936 1.00 77.44 139 GLY A O 1
ATOM 1056 N N . TRP A 1 140 ? -9.463 17.905 12.580 1.00 76.56 140 TRP A N 1
ATOM 1057 C CA . TRP A 1 140 ? -8.339 17.407 11.781 1.00 76.56 140 TRP A CA 1
ATOM 1058 C C . TRP A 1 140 ? -8.357 18.011 10.370 1.00 76.56 140 TRP A C 1
ATOM 1060 O O . TRP A 1 140 ? -7.363 18.606 9.955 1.00 76.56 140 TRP A O 1
ATOM 1070 N N . ARG A 1 141 ? -9.504 17.966 9.674 1.00 75.50 141 ARG A N 1
ATOM 1071 C CA . ARG A 1 141 ? -9.674 18.558 8.335 1.00 75.50 141 ARG A CA 1
ATOM 1072 C C . ARG A 1 141 ? -9.309 20.042 8.293 1.00 75.50 141 ARG A C 1
ATOM 1074 O O . ARG A 1 141 ? -8.583 20.461 7.398 1.00 75.50 141 ARG A O 1
ATOM 1081 N N . GLU A 1 142 ? -9.785 20.830 9.255 1.00 75.88 142 GLU A N 1
ATOM 1082 C CA . GLU A 1 142 ? -9.470 22.263 9.356 1.00 75.88 142 GLU A CA 1
ATOM 1083 C C . GLU A 1 142 ? -7.986 22.546 9.587 1.00 75.88 142 GLU A C 1
ATOM 1085 O O . GLU A 1 142 ? -7.477 23.591 9.182 1.00 75.88 142 GLU A O 1
ATOM 1090 N N . ARG A 1 143 ? -7.286 21.660 10.298 1.00 72.50 143 ARG A N 1
ATOM 1091 C CA . ARG A 1 143 ? -5.845 21.798 10.516 1.00 72.50 143 ARG A CA 1
ATOM 1092 C C . ARG A 1 143 ? -5.071 21.467 9.245 1.00 72.50 143 ARG A C 1
ATOM 1094 O O . ARG A 1 143 ? -4.211 22.250 8.867 1.00 72.50 143 ARG A O 1
ATOM 1101 N N . CYS A 1 144 ? -5.432 20.388 8.552 1.00 56.50 144 CYS A N 1
ATOM 1102 C CA . CYS A 1 144 ? -4.802 20.009 7.286 1.00 56.50 144 CYS A CA 1
ATOM 1103 C C . CYS A 1 144 ? -5.013 21.045 6.171 1.00 56.50 144 CYS A C 1
ATOM 1105 O O . CYS A 1 144 ? -4.088 21.316 5.414 1.00 56.50 144 CYS A O 1
ATOM 1107 N N . ALA A 1 145 ? -6.191 21.673 6.092 1.00 64.31 145 ALA A N 1
ATOM 1108 C CA . ALA A 1 145 ? -6.464 22.730 5.112 1.00 64.31 145 ALA A CA 1
ATOM 1109 C C . ALA A 1 145 ? -5.647 24.018 5.340 1.00 64.31 145 ALA A C 1
ATOM 1111 O O . ALA A 1 145 ? -5.551 24.850 4.447 1.00 64.31 145 ALA A O 1
ATOM 1112 N N . ARG A 1 146 ? -5.072 24.206 6.536 1.00 63.28 146 ARG A N 1
ATOM 1113 C CA . ARG A 1 146 ? -4.210 25.355 6.867 1.00 63.28 146 ARG A CA 1
ATOM 1114 C C . ARG A 1 146 ? -2.726 25.098 6.608 1.00 63.28 146 ARG A C 1
ATOM 1116 O O . ARG A 1 146 ? -1.919 26.002 6.793 1.00 63.28 146 ARG A O 1
ATOM 1123 N N . THR A 1 147 ? -2.367 23.874 6.231 1.00 48.22 147 THR A N 1
ATOM 1124 C CA . THR A 1 147 ? -0.983 23.453 5.966 1.00 48.22 147 THR A CA 1
ATOM 1125 C C . THR A 1 147 ? -0.690 23.222 4.481 1.00 48.22 147 THR A C 1
ATOM 1127 O O . THR A 1 147 ? 0.400 22.759 4.156 1.00 48.22 147 THR A O 1
ATOM 1130 N N . SER A 1 148 ? -1.650 23.517 3.600 1.00 40.53 148 SER A N 1
ATOM 1131 C CA . SER A 1 148 ? -1.553 23.427 2.135 1.00 40.53 148 SER A CA 1
ATOM 1132 C C . SER A 1 148 ? -1.495 24.801 1.489 1.00 40.53 148 SER A C 1
ATOM 1134 O O . SER A 1 148 ? -2.321 25.641 1.913 1.00 40.53 148 SER A O 1
#

Radius of gyration: 17.21 Å; Cα contacts (8 Å, |Δi|>4): 209; chains: 1; bounding box: 39×43×38 Å

Nearest PDB structures (foldseek):
  2lxr-assembly1_A  TM=4.764E-01  e=8.594E-01  Helicobacter pylori 26695
  8ucg-assembly1_B  TM=4.581E-01  e=1.250E+00  Palaeococcus pacificus DY20341
  6h1e-assembly1_A  TM=5.120E-01  e=2.484E+00  Homo sapiens
  6ped-assembly1_A  TM=5.087E-01  e=5.253E+00  Homo sapiens
  3q87-assembly1_B  TM=5.567E-01  e=7.640E+00  Encephalitozoon cuniculi

Secondary structure (DSSP, 8-state):
--HHHHHHHHHTT-GGG---PPP--PPPPS-EEEEEEEEETTTTEEEEEEEEE-SS-PPPSS-SS-SEEEEEEETT-HHHHHHHHHHHHHTTEEEEEEE--SSS--EEEEEE-S-HHHHHHHHHH----SHHHHHHHHHHHHHHTT--

Foldseek 3Di:
DCLLVCLLCVLVVNNVPDDDDDDPDDDAQPEWDWAWDDADPVQLETEIEGDDGHNPDYDPPDDPSRPKYKYKYFPPDSNSSNRVNNVCVVQQWAFDDWADDDPGGIITMTIHDPDPVVVVVCVVPDDQPDPVSVVVVVVVVVVVVVVD

Mean predicted aligned error: 10.52 Å

Solvent-accessible surface area (backbone atoms only — not comparable to full-atom values): 8748 Å² total; per-residue (Å²): 144,55,63,50,59,48,36,50,32,42,66,72,73,48,51,88,80,58,94,72,84,79,73,87,79,71,82,84,53,63,27,64,38,71,44,85,72,49,75,41,77,93,67,28,31,35,35,30,32,57,77,52,68,34,68,71,79,54,61,72,91,68,62,92,82,35,77,40,39,35,42,35,38,50,56,75,42,56,66,59,36,50,60,42,46,51,55,39,46,77,71,34,27,42,83,75,50,74,48,84,53,95,88,53,61,37,24,43,34,24,35,60,37,99,50,59,67,60,50,50,51,50,57,73,68,57,72,72,73,60,70,67,50,46,52,52,49,51,57,48,53,60,52,57,65,71,75,107

pLDDT: mean 78.04, std 13.68, range [40.53, 96.75]